Protein AF-A0A538RHW6-F1 (afdb_monomer_lite)

Sequence (102 aa):
TARDARRAFAQGLLSNLLNPKVALFYLTLLPQFVRPADNVLARSLLLAGVHVLIGLAWLVAYTYFLGRLSAALRRPRVRRALEGVTGSLLIGLGGRLAWDRR

pLDDT: mean 87.63, std 7.77, range [52.03, 97.06]

Foldseek 3Di:
DVVVVVVVVVCVVCVVVPPCVVVVCLVPPLVVVDDPPDPSVVSSVVVVVVVVVVVVVVVVVVVVVCVVCVVVCPPPVNVVVVVVVVVVVVVVVVVVVVVVVD

Secondary structure (DSSP, 8-state):
-HHHHHHHHHHHHHHHHT-HHHHHHHHHHGGGG--TTS-HHHHHHHHHHHHHHHHHHHHHHHHHHHHHHHHHHTSHHHHHHHHHHHHHHHHHHHHHHHHHT-

Radius of gyration: 20.22 Å; chains: 1; bounding box: 39×38×51 Å

Structure (mmCIF, N/CA/C/O backbone):
data_AF-A0A538RHW6-F1
#
_entry.id   AF-A0A538RHW6-F1
#
loop_
_atom_site.group_PDB
_atom_site.id
_atom_site.type_symbol
_atom_site.label_atom_id
_atom_site.label_alt_id
_atom_site.label_comp_id
_atom_site.label_asym_id
_atom_site.label_entity_id
_atom_site.label_seq_id
_atom_site.pdbx_PDB_ins_code
_atom_site.Cartn_x
_atom_site.Cartn_y
_atom_site.Cartn_z
_atom_site.occupancy
_atom_site.B_iso_or_equiv
_atom_site.auth_seq_id
_atom_site.auth_comp_id
_atom_site.auth_asym_id
_atom_site.auth_atom_id
_atom_site.pdbx_PDB_model_num
ATOM 1 N N . THR A 1 1 ? -10.432 19.350 9.873 1.00 57.16 1 THR A N 1
ATOM 2 C CA . THR A 1 1 ? -10.117 20.632 9.196 1.00 57.16 1 THR A CA 1
ATOM 3 C C . THR A 1 1 ? -9.122 20.395 8.063 1.00 57.16 1 THR A C 1
ATOM 5 O O . THR A 1 1 ? -8.462 19.363 8.068 1.00 57.16 1 THR A O 1
ATOM 8 N N . ALA A 1 2 ? -8.975 21.297 7.083 1.00 63.34 2 ALA A N 1
ATOM 9 C CA . ALA A 1 2 ? -8.025 21.119 5.965 1.00 63.34 2 ALA A CA 1
ATOM 10 C C . ALA A 1 2 ? -6.555 20.916 6.416 1.00 63.34 2 ALA A C 1
ATOM 12 O O . ALA A 1 2 ? -5.766 20.272 5.722 1.00 63.34 2 ALA A O 1
ATOM 13 N N . ARG A 1 3 ? -6.199 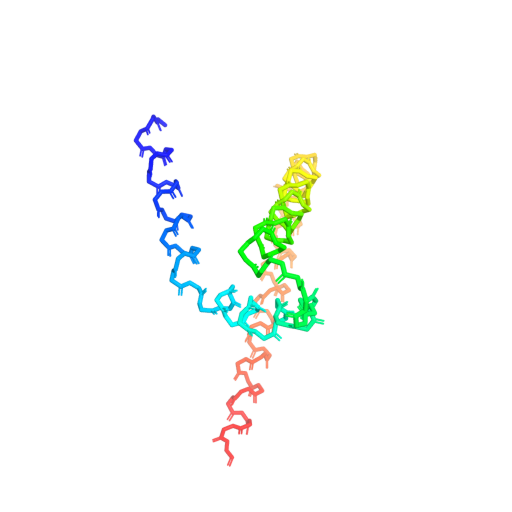21.407 7.615 1.00 65.12 3 ARG A N 1
ATOM 14 C CA . ARG A 1 3 ? -4.902 21.175 8.276 1.00 65.12 3 ARG A CA 1
ATOM 15 C C . ARG A 1 3 ? -4.673 19.703 8.636 1.00 65.12 3 ARG A C 1
ATOM 17 O O . ARG A 1 3 ? -3.562 19.206 8.469 1.00 65.12 3 ARG A O 1
ATOM 24 N N . ASP A 1 4 ? -5.724 19.008 9.065 1.00 80.19 4 ASP A N 1
ATOM 25 C CA . ASP A 1 4 ? -5.668 17.589 9.437 1.00 80.19 4 ASP A CA 1
ATOM 26 C C . ASP A 1 4 ? -5.490 16.700 8.201 1.00 80.19 4 ASP A C 1
ATOM 28 O O . ASP A 1 4 ? -4.710 15.753 8.228 1.00 80.19 4 ASP A O 1
ATOM 32 N N . ALA A 1 5 ? -6.129 17.059 7.080 1.00 83.56 5 ALA A N 1
ATOM 33 C CA . ALA A 1 5 ? -5.998 16.336 5.814 1.00 83.56 5 ALA A CA 1
ATOM 34 C C . ALA A 1 5 ? -4.575 16.419 5.239 1.00 83.56 5 ALA A C 1
ATOM 36 O O . ALA A 1 5 ? -4.013 15.406 4.828 1.00 83.56 5 ALA A O 1
ATOM 37 N N . ARG A 1 6 ? -3.951 17.607 5.267 1.00 88.12 6 ARG A N 1
ATOM 38 C CA . ARG A 1 6 ? -2.549 17.772 4.842 1.00 88.12 6 ARG A CA 1
ATOM 39 C C . ARG A 1 6 ? -1.581 16.981 5.722 1.00 88.12 6 ARG A C 1
ATOM 41 O O . ARG A 1 6 ? -0.663 16.365 5.189 1.00 88.12 6 ARG A O 1
ATOM 48 N N . ARG A 1 7 ? -1.788 16.964 7.045 1.00 89.38 7 ARG A N 1
ATOM 49 C CA . ARG A 1 7 ? -0.980 16.148 7.969 1.00 89.38 7 ARG A CA 1
ATOM 50 C C . ARG A 1 7 ? -1.145 14.653 7.708 1.00 89.38 7 ARG A C 1
ATOM 52 O O . ARG A 1 7 ? -0.140 13.959 7.614 1.00 89.38 7 ARG A O 1
ATOM 59 N N . ALA A 1 8 ? -2.377 14.177 7.542 1.00 86.00 8 ALA A N 1
ATOM 60 C CA . ALA A 1 8 ? -2.650 12.774 7.238 1.00 86.00 8 ALA A CA 1
ATOM 61 C C . ALA A 1 8 ? -2.028 12.348 5.898 1.00 86.00 8 ALA A C 1
ATOM 63 O O . ALA A 1 8 ? -1.412 11.287 5.819 1.00 86.00 8 ALA A O 1
ATOM 64 N N . PHE A 1 9 ? -2.116 13.198 4.868 1.00 87.81 9 PHE A N 1
ATOM 65 C CA . PHE A 1 9 ? -1.457 12.955 3.586 1.00 87.81 9 PHE A CA 1
ATOM 66 C C . PHE A 1 9 ? 0.066 12.914 3.727 1.00 87.81 9 PHE A C 1
ATOM 68 O O . PHE A 1 9 ? 0.687 11.972 3.252 1.00 87.81 9 PHE A O 1
ATOM 75 N N . ALA A 1 10 ? 0.672 13.888 4.412 1.00 91.50 10 ALA A N 1
ATOM 76 C CA . ALA A 1 10 ? 2.118 13.921 4.620 1.00 91.50 10 ALA A CA 1
ATOM 77 C C . ALA A 1 10 ? 2.612 12.702 5.412 1.00 91.50 10 ALA A C 1
ATOM 79 O O . ALA A 1 10 ? 3.625 12.112 5.053 1.00 91.50 10 ALA A O 1
ATOM 80 N N . GLN A 1 11 ? 1.880 12.283 6.447 1.00 87.75 11 GLN A N 1
ATOM 81 C CA . GLN A 1 11 ? 2.197 11.081 7.214 1.00 87.75 11 GLN A CA 1
ATOM 82 C C . GLN A 1 11 ? 2.074 9.819 6.354 1.00 87.75 11 GLN A C 1
ATOM 84 O O . GLN A 1 11 ? 2.959 8.969 6.398 1.00 87.75 11 GLN A O 1
ATOM 89 N N . GLY A 1 12 ? 1.017 9.709 5.544 1.00 85.69 12 GLY A N 1
ATOM 90 C CA . GLY A 1 12 ? 0.851 8.611 4.594 1.00 85.69 12 GLY A CA 1
ATOM 91 C C . GLY A 1 12 ? 1.970 8.575 3.553 1.00 85.69 12 GLY A C 1
ATOM 92 O O . GLY A 1 12 ? 2.565 7.523 3.342 1.00 85.69 12 GLY A O 1
ATOM 93 N N . LEU A 1 13 ? 2.304 9.724 2.961 1.00 87.06 13 LEU A N 1
ATOM 94 C CA . LEU A 1 13 ? 3.363 9.869 1.963 1.00 87.06 13 LEU A CA 1
ATOM 95 C C . LEU A 1 13 ? 4.728 9.508 2.547 1.00 87.06 13 LEU A C 1
ATOM 97 O O . LEU A 1 13 ? 5.413 8.651 2.000 1.00 87.06 13 LEU A O 1
ATOM 101 N N . LEU A 1 14 ? 5.104 10.115 3.675 1.00 88.75 14 LEU A N 1
ATOM 102 C CA . LEU A 1 14 ? 6.367 9.825 4.351 1.00 88.75 14 LEU A CA 1
ATOM 103 C C . LEU A 1 14 ? 6.438 8.359 4.765 1.00 88.75 14 LEU A C 1
ATOM 105 O O . LEU A 1 14 ? 7.443 7.713 4.502 1.00 88.75 14 LEU A O 1
ATOM 109 N N . SER A 1 15 ? 5.369 7.803 5.339 1.00 85.12 15 SER A N 1
ATOM 110 C CA . SER A 1 15 ? 5.328 6.387 5.706 1.00 85.12 15 SER A CA 1
ATOM 111 C C . SER A 1 15 ? 5.455 5.461 4.498 1.00 85.12 15 SER A C 1
ATOM 113 O O . SER A 1 15 ? 5.975 4.362 4.660 1.00 85.12 15 SER A O 1
ATOM 115 N N . ASN A 1 16 ? 4.966 5.856 3.321 1.00 82.38 16 ASN A N 1
ATOM 116 C CA . ASN A 1 16 ? 5.099 5.063 2.101 1.00 82.38 16 ASN A CA 1
ATOM 117 C C . ASN A 1 16 ? 6.528 5.153 1.542 1.00 82.38 16 ASN A C 1
ATOM 119 O O . ASN A 1 16 ? 7.138 4.127 1.265 1.00 82.38 16 ASN A O 1
ATOM 123 N N . LEU A 1 17 ? 7.087 6.367 1.463 1.00 83.88 17 LEU A N 1
ATOM 124 C CA . LEU A 1 17 ? 8.449 6.619 0.975 1.00 83.88 17 LEU A CA 1
ATOM 125 C C . LEU A 1 17 ? 9.524 5.999 1.877 1.00 83.88 17 LEU A C 1
ATOM 127 O O . LEU A 1 17 ? 10.512 5.467 1.383 1.00 83.88 17 LEU A O 1
ATOM 131 N N . LEU A 1 18 ? 9.321 6.038 3.196 1.00 85.44 18 LEU A N 1
ATOM 132 C CA . LEU A 1 18 ? 10.217 5.437 4.188 1.00 85.44 18 LEU A CA 1
ATOM 133 C C . LEU A 1 18 ? 10.063 3.915 4.287 1.00 85.44 18 LEU A C 1
ATOM 135 O O . LEU A 1 18 ? 10.795 3.292 5.050 1.00 85.44 18 LEU A O 1
ATOM 139 N N . ASN A 1 19 ? 9.118 3.299 3.569 1.00 82.44 19 ASN A N 1
ATOM 140 C CA . ASN A 1 19 ? 8.919 1.858 3.606 1.00 82.44 19 ASN A CA 1
ATOM 141 C C . ASN A 1 19 ? 9.789 1.172 2.537 1.00 82.44 19 ASN A C 1
ATOM 143 O O . ASN A 1 19 ? 9.389 1.106 1.370 1.00 82.44 19 ASN A O 1
ATOM 147 N N . PRO A 1 20 ? 10.948 0.586 2.903 1.00 83.88 20 PRO A N 1
ATOM 148 C CA . PRO A 1 20 ? 11.853 -0.023 1.930 1.00 83.88 20 PRO A CA 1
ATOM 149 C C . PRO A 1 20 ? 11.242 -1.253 1.250 1.00 83.88 20 PRO A C 1
ATOM 151 O O . PRO A 1 20 ? 11.745 -1.702 0.222 1.00 83.88 20 PRO A O 1
ATOM 154 N N . LYS A 1 21 ? 10.146 -1.805 1.790 1.00 83.94 21 LYS A N 1
ATOM 155 C CA . LYS A 1 21 ? 9.485 -2.990 1.240 1.00 83.94 21 LYS A CA 1
ATOM 156 C C . LYS A 1 21 ? 9.026 -2.769 -0.198 1.00 83.94 21 LYS A C 1
ATOM 158 O O . LYS A 1 21 ? 9.166 -3.678 -1.006 1.00 83.94 21 LYS A O 1
ATOM 163 N N . VAL A 1 22 ? 8.501 -1.586 -0.520 1.00 82.50 22 VAL A N 1
ATOM 164 C CA . VAL A 1 22 ? 8.008 -1.284 -1.874 1.00 82.50 22 VAL A CA 1
ATOM 165 C C . VAL A 1 22 ? 9.174 -1.205 -2.861 1.00 82.50 22 VAL A C 1
ATOM 167 O O . VAL A 1 22 ? 9.107 -1.789 -3.939 1.00 82.50 22 VAL A O 1
ATOM 170 N N . ALA A 1 23 ? 10.274 -0.560 -2.465 1.00 83.38 23 ALA A N 1
ATOM 171 C CA . ALA A 1 23 ? 11.487 -0.495 -3.276 1.00 83.38 23 ALA A CA 1
ATOM 172 C C . ALA A 1 23 ? 12.075 -1.894 -3.531 1.00 83.38 23 ALA A C 1
ATOM 174 O O . ALA A 1 23 ? 12.352 -2.246 -4.676 1.00 83.38 23 ALA A O 1
ATOM 175 N N . LEU A 1 24 ? 12.193 -2.718 -2.484 1.00 88.06 24 LEU A N 1
ATOM 176 C CA . LEU A 1 24 ? 12.671 -4.100 -2.590 1.00 88.06 24 LEU A CA 1
ATOM 177 C C . LEU A 1 24 ? 11.749 -4.969 -3.450 1.00 88.06 24 LEU A C 1
ATOM 179 O O . LEU A 1 24 ? 12.235 -5.749 -4.265 1.00 88.06 24 LEU A O 1
ATOM 183 N N . PHE A 1 25 ? 10.430 -4.821 -3.311 1.00 87.44 25 PHE A N 1
ATOM 184 C CA . PHE A 1 25 ? 9.448 -5.513 -4.147 1.00 87.44 25 PHE A CA 1
ATOM 185 C C . PHE A 1 25 ? 9.691 -5.217 -5.629 1.00 87.44 25 PHE A C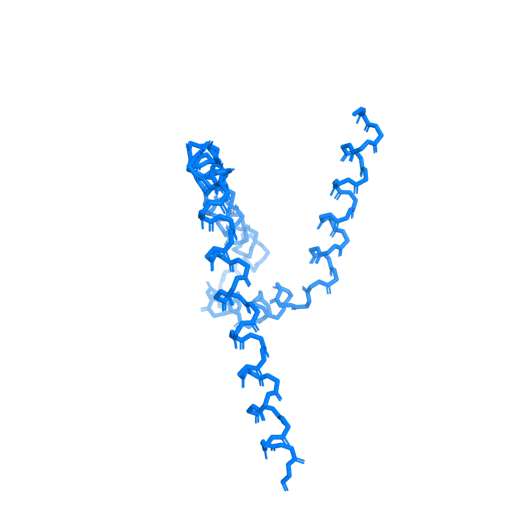 1
ATOM 187 O O . PHE A 1 25 ? 9.836 -6.139 -6.426 1.00 87.44 25 PHE A O 1
ATOM 194 N N . TYR A 1 26 ? 9.798 -3.940 -6.002 1.00 85.94 26 TYR A N 1
ATOM 195 C CA . TYR A 1 26 ? 10.002 -3.565 -7.398 1.00 85.94 26 TYR A CA 1
ATOM 196 C C . TYR A 1 26 ? 11.374 -3.994 -7.919 1.00 85.94 26 TYR A C 1
ATOM 198 O O . TYR A 1 26 ? 11.445 -4.539 -9.016 1.00 85.94 26 TYR A O 1
ATOM 206 N N . LEU A 1 27 ? 12.438 -3.836 -7.129 1.00 85.88 27 LEU A N 1
ATOM 207 C CA . LEU A 1 27 ? 13.786 -4.254 -7.516 1.00 85.88 27 LEU A CA 1
ATOM 208 C C . LEU A 1 27 ? 13.880 -5.765 -7.765 1.00 85.88 27 LEU A C 1
ATOM 210 O O . LEU A 1 27 ? 14.588 -6.198 -8.667 1.00 85.88 27 LEU A O 1
ATOM 214 N N . THR A 1 28 ? 13.167 -6.566 -6.971 1.00 86.94 28 THR A N 1
ATOM 215 C CA . THR A 1 28 ? 13.225 -8.030 -7.067 1.00 86.94 28 THR A CA 1
ATOM 216 C C . THR A 1 28 ? 12.266 -8.596 -8.106 1.00 86.94 28 THR A C 1
ATOM 218 O O . THR A 1 28 ? 12.624 -9.558 -8.781 1.00 86.94 28 THR A O 1
ATOM 221 N N . LEU A 1 29 ? 11.072 -8.018 -8.265 1.00 85.19 29 LEU A N 1
ATOM 222 C CA . LEU A 1 29 ? 10.017 -8.594 -9.100 1.00 85.19 29 LEU A CA 1
ATOM 223 C C . LEU A 1 29 ? 9.917 -7.970 -10.489 1.00 85.19 29 LEU A C 1
ATOM 225 O O . LEU A 1 29 ? 9.688 -8.716 -11.434 1.00 85.19 29 LEU A O 1
ATOM 229 N N . LEU A 1 30 ? 10.114 -6.654 -10.665 1.00 84.00 30 LEU A N 1
ATOM 230 C CA . LEU A 1 30 ? 9.994 -6.041 -12.002 1.00 84.00 30 LEU A CA 1
ATOM 231 C C . LEU A 1 30 ? 10.923 -6.668 -13.045 1.00 84.00 30 LEU A C 1
ATOM 233 O O . LEU A 1 30 ? 10.425 -6.965 -14.132 1.00 84.00 30 LEU A O 1
ATOM 237 N N . PRO A 1 31 ? 12.219 -6.918 -12.759 1.00 82.88 31 PRO A N 1
ATOM 238 C CA . PRO A 1 31 ? 13.123 -7.485 -13.757 1.00 82.88 31 PRO A CA 1
ATOM 239 C C . PRO A 1 31 ? 12.657 -8.850 -14.268 1.00 82.88 31 PRO A C 1
ATOM 241 O O . PRO A 1 31 ? 12.892 -9.184 -15.422 1.00 82.88 31 PRO A O 1
ATOM 244 N N . GLN A 1 32 ? 11.937 -9.616 -13.441 1.00 86.75 32 GLN A N 1
ATOM 245 C CA . GLN A 1 32 ? 11.425 -10.940 -13.808 1.00 86.75 32 GLN A CA 1
ATOM 246 C C . GLN A 1 32 ? 10.340 -10.874 -14.896 1.00 86.75 32 GLN A C 1
ATOM 248 O O . GLN A 1 32 ? 10.093 -11.861 -15.586 1.00 86.75 32 GLN A O 1
ATOM 253 N N . PHE A 1 33 ? 9.701 -9.714 -15.078 1.00 84.31 33 PHE A N 1
ATOM 254 C CA . PHE A 1 33 ? 8.628 -9.501 -16.053 1.00 84.31 33 PHE A CA 1
ATOM 255 C C . PHE A 1 33 ? 9.066 -8.710 -17.296 1.00 84.31 33 PHE A C 1
ATOM 257 O O . 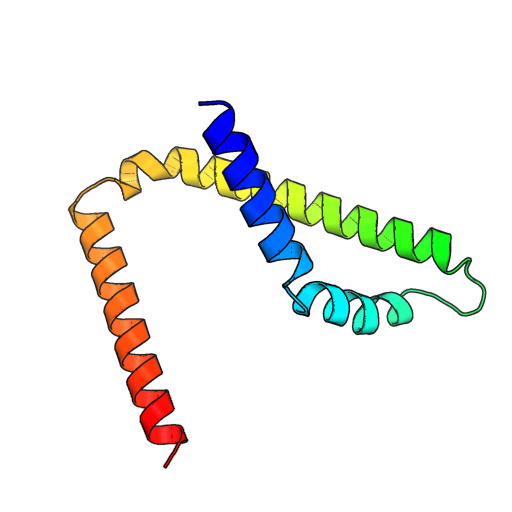PHE A 1 33 ? 8.241 -8.471 -18.188 1.00 84.31 33 PHE A O 1
ATOM 264 N N . VAL A 1 34 ? 10.336 -8.299 -17.366 1.00 86.94 34 VAL A N 1
ATOM 265 C CA . VAL A 1 34 ? 10.915 -7.545 -18.485 1.00 86.94 34 VAL A CA 1
ATOM 266 C C . VAL A 1 34 ? 11.859 -8.459 -19.261 1.00 86.94 34 VAL A C 1
ATOM 268 O O . VAL A 1 34 ? 12.843 -8.957 -18.722 1.00 86.94 34 VAL A O 1
ATOM 271 N N . ARG A 1 35 ? 11.565 -8.696 -20.541 1.00 87.62 35 ARG A N 1
ATOM 272 C CA . ARG A 1 35 ? 12.449 -9.466 -21.424 1.00 87.62 35 ARG A CA 1
ATOM 273 C C . ARG A 1 35 ? 13.545 -8.551 -21.983 1.00 87.62 35 ARG A C 1
ATOM 275 O O . ARG A 1 35 ? 13.301 -7.356 -22.137 1.00 87.62 35 ARG A O 1
ATOM 282 N N . PRO A 1 36 ? 14.710 -9.090 -22.384 1.00 81.69 36 PRO A N 1
ATOM 283 C CA . PRO A 1 36 ? 15.808 -8.279 -22.923 1.00 81.69 36 PRO A CA 1
ATOM 284 C C . PRO A 1 36 ? 15.446 -7.439 -24.160 1.00 81.69 36 PRO A C 1
ATOM 286 O O . PRO A 1 36 ? 16.068 -6.414 -24.403 1.00 81.69 36 PRO A O 1
ATOM 289 N N . ALA A 1 37 ? 14.442 -7.865 -24.935 1.00 87.69 37 ALA A N 1
ATOM 290 C CA . ALA A 1 37 ? 13.968 -7.163 -26.130 1.00 87.69 37 ALA A CA 1
ATOM 291 C C . ALA A 1 37 ? 12.913 -6.072 -25.842 1.00 87.69 37 ALA A C 1
ATOM 293 O O . ALA A 1 37 ? 12.492 -5.371 -26.760 1.00 87.69 37 ALA A O 1
ATOM 294 N N . ASP A 1 38 ? 12.448 -5.942 -24.597 1.00 86.69 38 ASP A N 1
ATOM 295 C CA . ASP A 1 38 ? 11.405 -4.985 -24.232 1.00 86.69 38 ASP A CA 1
ATOM 296 C C . ASP A 1 38 ? 11.975 -3.589 -23.942 1.00 86.69 38 ASP A C 1
ATOM 298 O O . ASP A 1 38 ? 13.073 -3.433 -23.408 1.00 86.69 38 ASP A O 1
ATOM 302 N N . ASN A 1 39 ? 11.167 -2.548 -24.174 1.00 90.00 39 ASN A N 1
ATOM 303 C CA . ASN A 1 39 ? 11.437 -1.234 -23.593 1.00 90.00 39 ASN A CA 1
ATOM 304 C C . ASN A 1 39 ? 11.223 -1.298 -22.070 1.00 90.00 39 ASN A C 1
ATOM 306 O O . ASN A 1 39 ? 10.087 -1.297 -21.580 1.00 90.00 39 ASN A O 1
ATOM 310 N N . VAL A 1 40 ? 12.333 -1.342 -21.332 1.00 88.88 40 VAL A N 1
ATOM 311 C CA . VAL A 1 40 ? 12.368 -1.507 -19.872 1.00 88.88 40 VAL A CA 1
ATOM 312 C C . VAL A 1 40 ? 11.530 -0.451 -19.154 1.00 88.88 40 VAL A C 1
ATOM 314 O O . VAL A 1 40 ? 10.769 -0.794 -18.248 1.00 88.88 40 VAL A O 1
ATOM 317 N N . LEU A 1 41 ? 11.625 0.819 -19.562 1.00 89.12 41 LEU A N 1
ATOM 318 C CA . LEU A 1 41 ? 10.906 1.917 -18.913 1.00 89.12 41 LEU A CA 1
ATOM 319 C C . LEU A 1 41 ? 9.394 1.772 -19.106 1.00 89.12 41 LEU A C 1
ATOM 321 O O . LEU A 1 41 ? 8.646 1.794 -18.131 1.00 89.12 41 LEU A O 1
ATOM 325 N N . ALA A 1 42 ? 8.948 1.573 -20.348 1.00 91.38 42 ALA A N 1
ATOM 326 C CA . ALA A 1 42 ? 7.527 1.448 -20.663 1.00 91.38 42 ALA A CA 1
ATOM 327 C C . ALA A 1 42 ? 6.888 0.253 -19.939 1.00 91.38 42 ALA A C 1
ATOM 329 O O . ALA A 1 42 ? 5.815 0.379 -19.345 1.00 91.38 42 ALA A O 1
ATOM 330 N N . ARG A 1 43 ? 7.571 -0.898 -19.928 1.00 90.31 43 ARG A N 1
ATOM 331 C CA . ARG A 1 43 ? 7.066 -2.117 -19.285 1.00 90.31 43 ARG A CA 1
ATOM 332 C C . ARG A 1 43 ? 7.057 -2.004 -17.760 1.00 90.31 43 ARG A C 1
ATOM 334 O O . ARG A 1 43 ? 6.092 -2.427 -17.128 1.00 90.31 43 ARG A O 1
ATOM 341 N N . SER A 1 44 ? 8.071 -1.363 -17.179 1.00 88.38 44 SER A N 1
ATOM 342 C CA . SER A 1 44 ? 8.128 -1.093 -15.736 1.00 88.38 44 SER A CA 1
ATOM 343 C C . SER A 1 44 ? 7.028 -0.132 -15.285 1.00 88.38 44 SER A C 1
ATOM 345 O O . SER A 1 44 ? 6.364 -0.397 -14.284 1.00 88.38 44 SER A O 1
ATOM 347 N N . LEU A 1 45 ? 6.784 0.947 -16.038 1.00 90.88 45 LEU A N 1
ATOM 348 C CA . LEU A 1 45 ? 5.703 1.895 -15.752 1.00 90.88 45 LEU A CA 1
ATOM 349 C C . LEU A 1 45 ? 4.324 1.241 -15.864 1.00 90.88 45 LEU A C 1
ATOM 351 O O . LEU A 1 45 ? 3.471 1.483 -15.012 1.00 90.88 45 LEU A O 1
ATOM 355 N N . LEU A 1 46 ? 4.113 0.379 -16.862 1.00 93.50 46 LEU A N 1
ATOM 356 C CA . LEU A 1 46 ? 2.865 -0.370 -17.009 1.00 93.50 46 LEU A CA 1
ATOM 357 C C . LEU A 1 46 ? 2.616 -1.291 -15.808 1.00 93.50 46 LEU A C 1
ATOM 359 O O . LEU A 1 46 ? 1.536 -1.256 -15.222 1.00 93.50 46 LEU A O 1
ATOM 363 N N . LEU A 1 47 ? 3.616 -2.077 -15.404 1.00 91.69 47 LEU A N 1
ATOM 364 C CA . LEU A 1 47 ? 3.499 -2.993 -14.266 1.00 91.69 47 LEU A CA 1
ATOM 365 C C . LEU A 1 47 ? 3.288 -2.244 -12.944 1.00 91.69 47 LEU A C 1
ATOM 367 O O . LEU A 1 47 ? 2.426 -2.629 -12.153 1.00 91.69 47 LEU A O 1
ATOM 371 N N . ALA A 1 48 ? 4.023 -1.152 -12.721 1.00 89.19 48 ALA A N 1
ATOM 372 C CA . ALA A 1 48 ? 3.819 -0.284 -11.565 1.00 89.19 48 ALA A CA 1
ATOM 373 C C . ALA A 1 48 ? 2.412 0.338 -11.571 1.00 89.19 48 ALA A C 1
ATOM 375 O O . ALA A 1 48 ? 1.746 0.361 -10.538 1.00 89.19 48 ALA A O 1
ATOM 376 N N . GLY A 1 49 ? 1.920 0.778 -12.733 1.00 92.56 49 GLY A N 1
ATOM 377 C CA . GLY A 1 49 ? 0.566 1.305 -12.894 1.00 92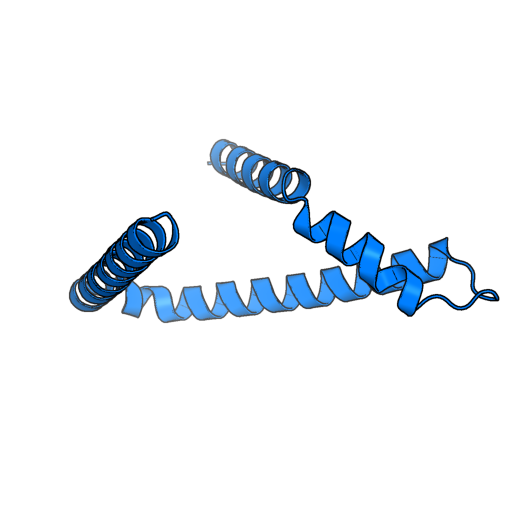.56 49 GLY A CA 1
ATOM 378 C C . GLY A 1 49 ? -0.508 0.278 -12.538 1.00 92.56 49 GLY A C 1
ATOM 379 O O . GLY A 1 49 ? -1.398 0.572 -11.742 1.00 92.56 49 GLY A O 1
ATOM 380 N N . VAL A 1 50 ? -0.393 -0.952 -13.049 1.00 94.31 50 VAL A N 1
ATOM 381 C CA . VAL A 1 50 ? -1.299 -2.060 -12.699 1.00 94.31 50 VAL A CA 1
ATOM 382 C C . VAL A 1 50 ? -1.268 -2.338 -11.197 1.00 94.31 50 VAL A C 1
ATOM 384 O O . VAL A 1 50 ? -2.323 -2.451 -10.575 1.00 94.31 50 VAL A O 1
ATOM 387 N N . HIS A 1 51 ? -0.080 -2.387 -10.592 1.00 91.06 51 HIS A N 1
ATOM 388 C CA . HIS A 1 51 ? 0.060 -2.582 -9.150 1.00 91.06 51 HIS A CA 1
ATOM 389 C C . HIS A 1 51 ? -0.661 -1.481 -8.361 1.00 91.06 51 HIS A C 1
ATOM 391 O O . HIS A 1 51 ? -1.427 -1.780 -7.444 1.00 91.06 51 HIS A O 1
ATOM 397 N N . VAL A 1 52 ? -0.452 -0.210 -8.721 1.00 91.06 52 VAL A N 1
ATOM 398 C CA . VAL A 1 52 ? -1.104 0.932 -8.065 1.00 91.06 52 VAL A CA 1
ATOM 399 C C . VAL A 1 52 ? -2.622 0.854 -8.206 1.00 91.06 52 VAL A C 1
ATOM 401 O O . VAL A 1 52 ? -3.324 1.074 -7.221 1.00 91.06 52 VAL A O 1
ATOM 404 N N . LEU A 1 53 ? -3.141 0.497 -9.383 1.00 96.75 53 LEU A N 1
ATOM 405 C CA . LEU A 1 53 ? -4.583 0.360 -9.611 1.00 96.75 53 LEU A CA 1
ATOM 406 C C . LEU A 1 53 ? -5.198 -0.750 -8.757 1.00 96.75 53 LEU A C 1
ATOM 408 O O . LEU A 1 53 ? -6.227 -0.525 -8.121 1.00 96.75 53 LEU A O 1
ATOM 412 N N . ILE A 1 54 ? -4.556 -1.918 -8.693 1.00 96.00 54 ILE A N 1
ATOM 413 C CA . ILE A 1 54 ? -5.005 -3.029 -7.844 1.00 96.00 54 ILE A CA 1
ATOM 414 C C . ILE A 1 54 ? -4.973 -2.612 -6.371 1.00 96.00 54 ILE A C 1
ATOM 416 O O . ILE A 1 54 ? -5.951 -2.814 -5.653 1.00 96.00 54 ILE A O 1
ATOM 420 N N 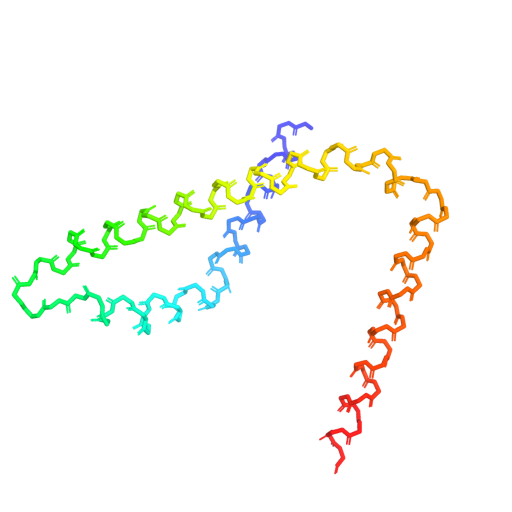. GLY A 1 55 ? -3.880 -1.988 -5.924 1.00 92.50 55 GLY A N 1
ATOM 421 C CA . GLY A 1 55 ? -3.741 -1.500 -4.554 1.00 92.50 55 GLY A CA 1
ATOM 422 C C . GLY A 1 55 ? -4.798 -0.455 -4.196 1.00 92.50 55 GLY A C 1
ATOM 423 O O . GLY A 1 55 ? -5.398 -0.527 -3.125 1.00 92.50 55 GLY A O 1
ATOM 424 N N . LEU A 1 56 ? -5.082 0.481 -5.103 1.00 92.38 56 LEU A N 1
ATOM 425 C CA . LEU A 1 56 ? -6.121 1.490 -4.918 1.00 92.38 56 LEU A CA 1
ATOM 426 C C .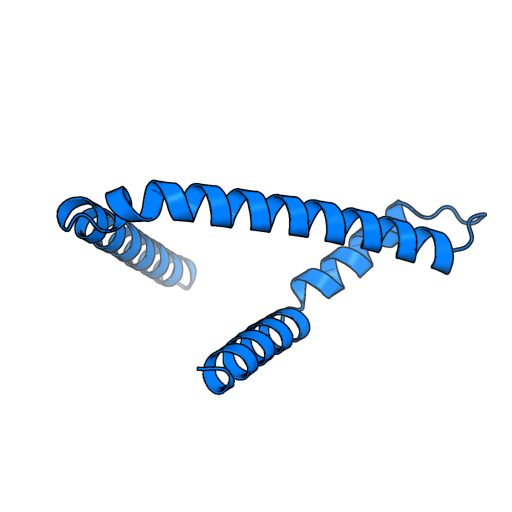 LEU A 1 56 ? -7.510 0.851 -4.845 1.00 92.38 56 LEU A C 1
ATOM 428 O O . LEU A 1 56 ? -8.255 1.140 -3.911 1.00 92.38 56 LEU A O 1
ATOM 432 N N . ALA A 1 57 ? -7.844 -0.041 -5.780 1.00 97.00 57 ALA A N 1
ATOM 433 C CA . ALA A 1 57 ? -9.114 -0.762 -5.777 1.00 97.00 57 ALA A CA 1
ATOM 434 C C . ALA A 1 57 ? -9.298 -1.554 -4.475 1.00 97.00 57 ALA A C 1
ATOM 436 O O . ALA A 1 57 ? -10.358 -1.492 -3.850 1.00 97.00 57 ALA A O 1
ATOM 437 N N . TRP A 1 58 ? -8.238 -2.223 -4.018 1.00 96.06 58 TRP A N 1
ATOM 438 C CA . TRP A 1 58 ? -8.222 -2.945 -2.753 1.00 96.06 58 TRP A CA 1
ATOM 439 C C . TRP A 1 58 ? -8.442 -2.025 -1.549 1.00 96.06 58 TRP A C 1
ATOM 441 O O . TRP A 1 58 ? -9.295 -2.309 -0.713 1.00 96.06 58 TRP A O 1
ATOM 451 N N . LEU A 1 59 ? -7.723 -0.902 -1.456 1.00 91.19 59 LEU A N 1
ATOM 452 C CA . LEU A 1 59 ? -7.864 0.050 -0.347 1.00 91.19 59 LEU A CA 1
ATOM 453 C C . LEU A 1 59 ? -9.246 0.711 -0.323 1.00 91.19 59 LEU A C 1
ATOM 455 O O . LEU A 1 59 ? -9.821 0.895 0.753 1.00 91.19 59 LEU A O 1
ATOM 459 N N . VAL A 1 60 ? -9.807 1.040 -1.487 1.00 91.94 60 VAL A N 1
ATOM 460 C CA . VAL A 1 60 ? -11.170 1.577 -1.599 1.00 91.94 60 VAL A CA 1
ATOM 461 C C . VAL A 1 60 ? -12.185 0.534 -1.144 1.00 91.94 60 VAL A C 1
ATOM 463 O O . VAL A 1 60 ? -13.029 0.838 -0.303 1.00 91.94 60 VAL A O 1
ATOM 466 N N . ALA A 1 61 ? -12.072 -0.709 -1.617 1.00 93.69 61 ALA A N 1
ATOM 467 C CA . ALA A 1 61 ? -12.938 -1.794 -1.168 1.00 93.69 61 ALA A CA 1
ATOM 468 C C . ALA A 1 61 ? -12.827 -1.989 0.353 1.00 93.69 61 ALA A C 1
ATOM 470 O O . ALA A 1 61 ? -13.834 -1.991 1.060 1.00 93.69 61 ALA A O 1
ATOM 471 N N . TYR A 1 62 ? -11.603 -2.066 0.874 1.00 91.44 62 TYR A N 1
ATOM 472 C CA . TYR A 1 62 ? -11.325 -2.256 2.294 1.00 91.44 62 TYR A CA 1
ATOM 473 C C . TYR A 1 62 ? -11.915 -1.138 3.161 1.00 91.44 62 TYR A C 1
ATOM 475 O O . TYR A 1 62 ? -12.612 -1.413 4.138 1.00 91.44 62 TYR A O 1
ATOM 483 N N . THR A 1 63 ? -11.697 0.127 2.789 1.00 87.38 63 THR A N 1
ATOM 484 C CA . THR A 1 63 ? -12.241 1.282 3.525 1.00 87.38 63 THR A CA 1
ATOM 485 C C . THR A 1 63 ? -13.763 1.360 3.435 1.00 87.38 63 THR A C 1
ATOM 487 O O . THR A 1 63 ? -14.413 1.673 4.433 1.00 87.38 63 THR A O 1
ATOM 490 N N . TYR A 1 64 ? -14.354 0.997 2.296 1.00 89.38 64 TYR A N 1
ATOM 491 C CA . TYR A 1 64 ? -15.803 0.907 2.128 1.00 89.38 64 TYR A CA 1
ATOM 492 C C . TYR A 1 64 ? -16.433 -0.161 3.038 1.00 89.38 64 TYR A C 1
ATOM 494 O O . TYR A 1 64 ? -17.394 0.123 3.762 1.00 89.38 64 TYR A O 1
ATOM 502 N N . PHE A 1 65 ? -15.869 -1.374 3.068 1.00 89.38 65 PHE A N 1
ATOM 503 C CA . PHE A 1 65 ? -16.337 -2.447 3.952 1.00 89.38 65 PHE A CA 1
ATOM 504 C C . PHE A 1 65 ? -16.149 -2.097 5.430 1.00 89.38 65 PHE A C 1
ATOM 506 O O . PHE A 1 65 ? -17.071 -2.286 6.227 1.00 89.38 65 PHE A O 1
ATOM 513 N N . LEU A 1 66 ? -15.000 -1.521 5.796 1.00 87.50 66 LEU A N 1
ATOM 514 C CA . LEU A 1 66 ? -14.758 -1.011 7.147 1.00 87.50 66 LEU A CA 1
ATOM 515 C C . LEU A 1 66 ? -15.755 0.074 7.540 1.00 87.50 66 LEU A C 1
ATOM 517 O O . LEU A 1 66 ? -16.207 0.078 8.680 1.00 87.50 66 LEU A O 1
ATOM 521 N N . GLY A 1 67 ? -16.128 0.966 6.621 1.00 84.31 67 GLY A N 1
ATOM 522 C CA . GLY A 1 67 ? -17.151 1.983 6.852 1.00 84.31 67 GLY A CA 1
ATOM 523 C C . GLY A 1 67 ? -18.490 1.364 7.251 1.00 84.31 67 GLY A C 1
ATOM 524 O O . GLY A 1 67 ? -19.080 1.768 8.254 1.00 84.31 67 GLY A O 1
ATOM 525 N N . ARG A 1 68 ? -18.929 0.315 6.543 1.00 82.50 68 ARG A N 1
ATOM 526 C CA . ARG A 1 68 ? -20.146 -0.436 6.901 1.00 82.50 68 ARG A CA 1
ATOM 527 C C . ARG A 1 68 ? -20.022 -1.186 8.223 1.00 82.50 68 ARG A C 1
ATOM 529 O O . ARG A 1 68 ? -20.967 -1.198 9.009 1.00 82.50 68 ARG A O 1
ATOM 536 N N . LEU A 1 69 ? -18.871 -1.800 8.483 1.00 84.19 69 LEU A N 1
ATOM 537 C CA . LEU A 1 69 ? -18.652 -2.563 9.711 1.00 84.19 69 LEU A CA 1
ATOM 538 C C . LEU A 1 69 ? -18.341 -1.664 10.917 1.00 84.19 69 LEU A C 1
ATOM 540 O O . LEU A 1 69 ? -18.435 -2.112 12.057 1.00 84.19 69 LEU A O 1
ATOM 544 N N . SER A 1 70 ? -18.029 -0.386 10.693 1.00 81.88 70 SER A N 1
ATOM 545 C CA . SER A 1 70 ? -17.640 0.577 11.727 1.00 81.88 70 SER A CA 1
ATOM 546 C C . SER A 1 70 ? -18.675 0.667 12.848 1.00 81.88 70 SER A C 1
ATOM 548 O O . SER A 1 70 ? -18.315 0.684 14.024 1.00 81.88 70 SER A O 1
ATOM 550 N N . ALA A 1 71 ? -19.969 0.626 12.514 1.00 78.12 71 ALA A N 1
ATOM 551 C CA . ALA A 1 71 ? -21.043 0.627 13.507 1.00 78.12 71 ALA A CA 1
ATOM 552 C C . ALA A 1 71 ? -21.021 -0.623 14.411 1.00 78.12 71 ALA A C 1
ATOM 554 O O . ALA A 1 71 ? -21.256 -0.521 15.616 1.00 78.12 71 ALA A O 1
ATOM 555 N N . ALA A 1 72 ? -20.695 -1.797 13.861 1.00 79.56 72 ALA A N 1
ATOM 556 C CA . ALA A 1 72 ? -20.543 -3.031 14.630 1.00 79.56 72 ALA A CA 1
ATOM 557 C C . ALA A 1 72 ? -19.246 -3.034 15.458 1.00 79.56 72 ALA A C 1
ATOM 559 O O . ALA A 1 72 ? -19.269 -3.414 16.628 1.00 79.56 72 ALA A O 1
ATOM 560 N N . LEU A 1 73 ? -18.139 -2.545 14.888 1.00 80.25 73 LEU A N 1
ATOM 561 C CA . LEU A 1 73 ? -16.833 -2.433 15.551 1.00 80.25 73 LEU A CA 1
ATOM 562 C C . LEU A 1 73 ? -16.845 -1.436 16.718 1.00 80.25 73 LEU A C 1
ATOM 564 O O . LEU A 1 73 ? -16.138 -1.626 17.705 1.00 80.25 73 LEU A O 1
ATOM 568 N N . ARG A 1 74 ? -17.688 -0.401 16.644 1.00 82.62 74 ARG A N 1
ATOM 569 C CA . ARG A 1 74 ? -17.891 0.581 17.720 1.00 82.62 74 ARG A CA 1
ATOM 570 C C . ARG A 1 74 ? -18.625 0.020 18.938 1.00 82.62 74 ARG A C 1
ATOM 572 O O . ARG A 1 74 ? -18.655 0.683 19.974 1.00 82.62 74 ARG A O 1
ATOM 579 N N . ARG A 1 75 ? -19.205 -1.186 18.861 1.00 90.31 75 ARG A N 1
ATOM 580 C CA . ARG A 1 75 ? -19.849 -1.815 20.021 1.00 90.31 75 ARG A CA 1
ATOM 581 C C . ARG A 1 75 ? -18.797 -2.092 21.109 1.00 90.31 75 ARG A C 1
ATOM 583 O O . ARG A 1 75 ? -17.792 -2.742 20.816 1.00 90.31 75 ARG A O 1
ATOM 590 N N . PRO A 1 76 ? -19.038 -1.708 22.379 1.00 88.25 76 PRO A N 1
ATOM 591 C CA . PRO A 1 76 ? -18.048 -1.835 23.456 1.00 88.25 76 PRO A CA 1
ATOM 592 C C . PRO A 1 76 ? -17.501 -3.255 23.642 1.00 88.25 76 PRO A C 1
ATOM 594 O O . PRO A 1 76 ? -16.320 -3.433 23.925 1.00 88.25 76 PRO A O 1
ATOM 597 N N . ARG A 1 77 ? -18.353 -4.273 23.450 1.00 90.19 77 ARG A N 1
ATOM 598 C CA . ARG A 1 77 ? -17.963 -5.689 23.542 1.00 90.19 77 ARG A CA 1
ATOM 599 C C . ARG A 1 77 ? -16.984 -6.100 22.438 1.00 90.19 77 ARG A C 1
ATOM 601 O O . ARG A 1 77 ? -16.012 -6.783 22.730 1.00 90.19 77 ARG A O 1
ATOM 608 N N . VAL A 1 78 ? -17.212 -5.654 21.201 1.00 88.38 78 VAL A N 1
ATOM 609 C CA . VAL A 1 78 ? -16.352 -5.975 20.047 1.00 88.38 78 VAL A CA 1
ATOM 610 C C . VAL A 1 78 ? -15.003 -5.286 20.190 1.00 88.38 78 VAL A C 1
ATOM 612 O O . VAL A 1 78 ? -13.966 -5.922 20.028 1.00 88.38 78 VAL A O 1
ATOM 615 N N . ARG A 1 79 ? -15.007 -4.009 20.581 1.00 87.69 79 ARG A N 1
ATOM 616 C CA . ARG A 1 79 ? -13.776 -3.264 20.837 1.00 87.69 79 ARG A CA 1
ATOM 617 C C . ARG A 1 79 ? -12.936 -3.903 21.949 1.00 87.69 79 ARG A C 1
ATOM 619 O O . ARG A 1 79 ? -11.748 -4.111 21.743 1.00 87.69 79 ARG A O 1
ATOM 626 N N . ARG A 1 80 ? -13.553 -4.289 23.076 1.00 90.75 80 ARG A N 1
ATOM 627 C CA . ARG A 1 80 ? -12.855 -5.012 24.157 1.00 90.75 80 ARG A CA 1
ATOM 628 C C . ARG A 1 80 ? -12.289 -6.355 23.702 1.00 90.75 80 ARG A C 1
ATOM 630 O O . ARG A 1 80 ? -11.177 -6.691 24.088 1.00 90.75 80 ARG A O 1
ATOM 637 N N . ALA A 1 81 ? -13.025 -7.107 22.883 1.00 93.12 81 ALA A N 1
ATOM 638 C CA . ALA A 1 81 ? -12.531 -8.366 22.333 1.00 93.12 81 ALA A CA 1
ATOM 639 C C . ALA A 1 81 ? -11.320 -8.145 21.413 1.00 93.12 81 ALA A C 1
ATOM 641 O O . ALA A 1 81 ? -10.317 -8.835 21.561 1.00 93.12 81 ALA A O 1
ATOM 642 N N . LEU A 1 82 ? -11.378 -7.154 20.516 1.00 91.19 82 LEU A N 1
ATOM 643 C CA . LEU A 1 82 ? -10.261 -6.805 19.633 1.00 91.19 82 LEU A CA 1
ATOM 644 C C . LEU A 1 82 ? -9.027 -6.362 20.422 1.00 91.19 82 LEU A C 1
ATOM 646 O O . LEU A 1 82 ? -7.930 -6.844 20.151 1.00 91.19 82 LEU A O 1
ATOM 650 N N . GLU A 1 83 ? -9.201 -5.483 21.408 1.00 92.94 83 GLU A N 1
ATOM 651 C CA . GLU A 1 83 ? -8.110 -5.020 22.272 1.00 92.94 83 GLU A CA 1
ATOM 652 C C . GLU A 1 83 ? -7.501 -6.179 23.071 1.00 92.94 83 GLU A C 1
ATOM 654 O O . GLU A 1 83 ? -6.280 -6.320 23.097 1.00 92.94 83 GLU A O 1
ATOM 659 N N . GLY A 1 84 ? -8.337 -7.053 23.642 1.00 95.69 84 GLY A N 1
ATOM 660 C CA . GLY A 1 84 ? -7.894 -8.244 24.364 1.00 95.69 84 GLY A CA 1
ATOM 661 C C . GLY A 1 84 ? -7.098 -9.201 23.479 1.00 95.69 84 GLY A C 1
ATOM 662 O O . GLY A 1 84 ? -5.962 -9.524 23.803 1.00 95.69 84 GLY A O 1
ATOM 663 N N . VAL A 1 85 ? -7.647 -9.594 22.326 1.00 96.25 85 VAL A N 1
ATOM 664 C CA . VAL A 1 85 ? -6.984 -10.514 21.383 1.00 96.25 85 VAL A CA 1
ATOM 665 C C . VAL A 1 85 ? -5.662 -9.937 20.882 1.00 96.25 85 VAL A C 1
ATOM 667 O O . VAL A 1 85 ? -4.649 -10.636 20.880 1.00 96.25 85 VAL A O 1
ATOM 670 N N . THR A 1 86 ? -5.647 -8.660 20.494 1.00 94.75 86 THR A N 1
ATOM 671 C CA . THR A 1 86 ? -4.432 -8.003 19.990 1.00 94.75 86 THR A CA 1
ATOM 672 C C . THR A 1 86 ? -3.372 -7.907 21.086 1.00 94.75 86 THR A C 1
ATOM 674 O O . THR A 1 86 ? -2.212 -8.232 20.843 1.00 94.75 86 THR A O 1
ATOM 677 N N . GLY A 1 87 ? -3.764 -7.522 22.305 1.00 94.94 87 GLY A N 1
ATOM 678 C CA . GLY A 1 87 ? -2.866 -7.468 23.458 1.00 94.94 87 GLY A CA 1
ATOM 679 C C . GLY A 1 87 ? -2.282 -8.837 23.806 1.00 94.94 87 GLY A C 1
ATOM 680 O O . GLY A 1 87 ? -1.070 -8.962 23.965 1.00 94.94 87 GLY A O 1
ATOM 681 N N . SER A 1 88 ? -3.113 -9.881 23.844 1.00 96.56 88 SER A N 1
ATOM 682 C CA . SER A 1 88 ? -2.666 -11.256 24.095 1.00 96.56 88 SER A CA 1
ATOM 683 C C . SER A 1 88 ? -1.700 -11.758 23.020 1.00 96.56 88 SER A C 1
ATOM 685 O O . SER A 1 88 ? -0.678 -12.351 23.355 1.00 96.56 88 SER A O 1
ATOM 687 N N . LEU A 1 89 ? -1.976 -11.482 21.740 1.00 97.06 89 LEU A N 1
ATOM 688 C CA . LEU A 1 89 ? -1.075 -11.815 20.633 1.00 97.06 89 LEU A CA 1
ATOM 689 C C . LEU A 1 89 ? 0.271 -11.102 20.763 1.00 97.06 89 LEU A C 1
ATOM 691 O O . LEU A 1 89 ? 1.308 -11.737 20.595 1.00 97.06 89 LEU A O 1
ATOM 695 N N . LEU A 1 90 ? 0.273 -9.808 21.088 1.00 95.62 90 LEU A N 1
ATOM 696 C CA . LEU A 1 90 ? 1.505 -9.038 21.268 1.00 95.62 90 LEU A CA 1
ATOM 697 C C . LEU A 1 90 ? 2.332 -9.543 22.455 1.00 95.62 90 LEU A C 1
ATOM 699 O O . LEU A 1 90 ? 3.546 -9.675 22.323 1.00 95.62 90 LEU A O 1
ATOM 703 N N . ILE A 1 91 ? 1.693 -9.879 23.579 1.00 96.06 91 ILE A N 1
ATOM 704 C CA . ILE A 1 91 ? 2.368 -10.493 24.733 1.00 96.06 91 ILE A CA 1
ATOM 705 C C . ILE A 1 91 ? 2.952 -11.855 24.342 1.00 96.06 91 ILE A C 1
ATOM 707 O O . ILE A 1 91 ? 4.113 -12.126 24.636 1.00 96.06 91 ILE A O 1
ATOM 711 N N . GLY A 1 92 ? 2.184 -12.690 23.636 1.00 96.06 92 GLY A N 1
ATOM 712 C CA . GLY A 1 92 ? 2.646 -13.997 23.167 1.00 96.06 92 GLY A CA 1
ATOM 713 C C . GLY A 1 92 ? 3.828 -13.896 22.200 1.00 96.06 92 GLY A C 1
ATOM 714 O O . GLY A 1 92 ? 4.819 -14.606 22.359 1.00 96.06 92 GLY A O 1
ATOM 715 N N . LEU A 1 93 ? 3.767 -12.975 21.234 1.00 94.38 93 LEU A N 1
ATOM 716 C CA . LEU A 1 93 ? 4.865 -12.707 20.302 1.00 94.38 93 LEU A CA 1
ATOM 717 C C . LEU A 1 93 ? 6.094 -12.134 21.014 1.00 94.38 93 LEU A C 1
ATOM 719 O O . LEU A 1 93 ? 7.208 -12.547 20.711 1.00 94.38 93 LEU A O 1
ATOM 723 N N . GLY A 1 94 ? 5.907 -11.224 21.971 1.00 93.69 94 GLY A N 1
ATOM 724 C CA . GLY A 1 94 ? 6.990 -10.680 22.791 1.00 93.69 94 GLY A CA 1
ATOM 725 C C . GLY A 1 94 ? 7.664 -11.754 23.644 1.00 93.69 94 GLY A C 1
ATOM 726 O O . GLY A 1 94 ? 8.890 -11.816 23.692 1.00 93.69 94 GLY A O 1
ATOM 727 N N . GLY A 1 95 ? 6.876 -12.647 24.247 1.00 96.62 95 GLY A N 1
ATOM 728 C CA . GLY A 1 95 ? 7.375 -13.801 24.991 1.00 96.62 95 GLY A CA 1
ATOM 729 C C . GLY A 1 95 ? 8.152 -14.770 24.103 1.00 96.62 95 GLY A C 1
ATOM 730 O O . GLY A 1 95 ? 9.270 -15.148 24.443 1.00 96.62 95 GLY A O 1
ATOM 731 N N . ARG A 1 96 ? 7.614 -15.104 22.923 1.00 93.38 96 ARG A N 1
ATOM 732 C CA . ARG A 1 96 ? 8.324 -15.923 21.933 1.00 93.38 96 ARG A CA 1
ATOM 733 C C . ARG A 1 96 ? 9.635 -15.273 21.500 1.00 93.38 96 ARG A C 1
ATOM 735 O O . ARG A 1 96 ? 10.646 -15.954 21.458 1.00 93.38 96 ARG A O 1
ATOM 742 N N . LEU A 1 97 ? 9.637 -13.972 21.216 1.00 93.38 97 LEU A N 1
ATOM 743 C CA . LEU A 1 97 ? 10.849 -13.253 20.823 1.00 93.38 97 LEU A CA 1
ATOM 744 C C . LEU A 1 97 ? 11.893 -13.234 21.946 1.00 93.38 97 LEU A C 1
ATOM 746 O O . LEU A 1 97 ? 13.082 -13.355 21.672 1.00 93.38 97 LEU A O 1
ATOM 750 N N . ALA A 1 98 ? 11.467 -13.080 23.201 1.00 93.00 98 ALA A N 1
ATOM 751 C CA . ALA A 1 98 ? 12.361 -13.151 24.354 1.00 93.00 98 ALA A CA 1
ATOM 752 C C . ALA A 1 98 ? 12.959 -14.556 24.537 1.00 93.00 98 ALA A C 1
ATOM 754 O O . ALA A 1 98 ? 14.092 -14.674 24.998 1.00 93.00 98 ALA A O 1
ATOM 755 N N . TRP A 1 99 ? 12.213 -15.597 24.156 1.00 92.81 99 TRP A N 1
ATOM 756 C CA . TRP A 1 99 ? 12.675 -16.982 24.167 1.00 92.81 99 TRP A CA 1
ATOM 757 C C . TRP A 1 99 ? 13.622 -17.295 23.000 1.00 92.81 99 TRP A C 1
ATOM 759 O O . TRP A 1 99 ? 14.680 -17.856 23.237 1.00 92.81 99 TRP A O 1
ATOM 769 N N . ASP A 1 100 ? 13.296 -16.867 21.774 1.00 88.12 100 ASP A N 1
ATOM 770 C CA . ASP A 1 100 ? 14.131 -17.044 20.568 1.00 88.12 100 ASP A CA 1
ATOM 771 C C . ASP A 1 100 ? 15.452 -16.249 20.633 1.00 88.12 100 ASP A C 1
ATOM 773 O O . ASP A 1 100 ? 16.371 -16.510 19.860 1.00 88.12 100 ASP A O 1
ATOM 777 N N . ARG A 1 101 ? 15.550 -15.239 21.512 1.00 63.94 101 ARG A N 1
ATOM 778 C CA . ARG A 1 101 ? 16.779 -14.456 21.744 1.00 63.94 101 ARG A CA 1
ATOM 779 C C . ARG A 1 101 ? 17.659 -14.980 22.890 1.00 63.94 101 ARG A C 1
ATOM 781 O O . ARG A 1 101 ? 18.643 -14.312 23.214 1.00 63.94 101 ARG A O 1
ATOM 788 N N . ARG A 1 102 ? 17.319 -16.114 23.506 1.00 52.03 102 ARG A N 1
ATOM 789 C CA . ARG A 1 102 ? 18.221 -16.893 24.372 1.00 52.03 102 ARG A CA 1
ATOM 790 C C . ARG A 1 102 ? 18.816 -18.052 23.589 1.00 52.03 102 ARG A C 1
ATOM 792 O O . ARG A 1 102 ? 19.991 -18.359 23.872 1.00 52.03 102 ARG A O 1
#